Protein AF-A0A7Y2FC66-F1 (afdb_monomer)

Mean predicted aligned error: 3.13 Å

Solvent-accessible surface area (backbone atoms only — not comparable to full-atom values): 4512 Å² total; per-residue (Å²): 104,62,95,80,69,50,68,65,61,62,57,53,54,48,49,53,54,50,50,54,53,48,52,56,53,58,74,69,54,51,78,72,58,32,63,43,70,49,69,36,84,76,85,70,39,80,41,32,47,52,58,50,52,53,52,53,54,49,50,53,53,52,56,49,48,57,52,50,54,48,34,59,74,72,63,72,113

Nearest PDB structures (foldseek):
  1rxq-assembly1_B  TM=9.502E-01  e=2.178E-03  Bacillus subtilis
  3aei-assembly2_B  TM=4.070E-01  e=6.896E+00  Thermococcus sp. JCM 11816

Sequence (77 aa):
FDATSAPIQLSLDHLTAVHAKLVYLLRGLSTEDLQRTFIHPDGNIETTLEENIGRYAWHGNHHFAHIHTLLERENWL

Radius of gyration: 16.21 Å; Cα contacts (8 Å, |Δi|>4): 30; chains: 1; bounding box: 38×25×42 Å

pLDDT: mean 96.4, std 3.69, range [80.38, 98.62]

Structure (mmCIF, N/CA/C/O backbone):
data_AF-A0A7Y2FC66-F1
#
_entry.id   AF-A0A7Y2FC66-F1
#
loop_
_atom_site.group_PDB
_atom_site.id
_atom_site.type_symbol
_atom_site.label_atom_id
_atom_site.label_alt_id
_atom_site.label_comp_id
_atom_site.label_asym_id
_atom_site.label_entity_id
_atom_site.label_seq_id
_atom_site.pdbx_PDB_ins_code
_atom_site.Cartn_x
_atom_site.Cartn_y
_atom_site.Cartn_z
_atom_site.occupancy
_atom_site.B_iso_or_equiv
_atom_site.auth_seq_id
_atom_site.auth_comp_id
_atom_site.auth_asym_id
_atom_site.auth_atom_id
_atom_site.pdbx_PDB_model_num
ATOM 1 N N . PHE A 1 1 ? 19.719 -3.509 0.466 1.00 87.88 1 PHE A N 1
ATOM 2 C CA . PHE A 1 1 ? 20.383 -4.201 -0.665 1.00 87.88 1 PHE A CA 1
ATOM 3 C C . PHE A 1 1 ? 19.336 -4.979 -1.449 1.00 87.88 1 PHE A C 1
ATOM 5 O O . PHE A 1 1 ? 19.259 -4.846 -2.659 1.00 87.88 1 PHE A O 1
ATOM 12 N N . ASP A 1 2 ? 18.468 -5.711 -0.755 1.00 90.44 2 ASP A N 1
ATOM 13 C CA . ASP A 1 2 ? 17.263 -6.347 -1.281 1.00 90.44 2 ASP A CA 1
ATOM 14 C C . ASP A 1 2 ? 16.363 -5.389 -2.078 1.00 90.44 2 ASP A C 1
ATOM 16 O O . ASP A 1 2 ? 16.057 -5.677 -3.228 1.00 90.44 2 ASP A O 1
ATOM 20 N N . ALA A 1 3 ? 16.050 -4.206 -1.540 1.00 87.88 3 ALA A N 1
ATOM 21 C CA . ALA A 1 3 ? 15.192 -3.218 -2.199 1.00 87.88 3 ALA A CA 1
ATOM 22 C C . ALA A 1 3 ? 15.757 -2.671 -3.527 1.00 87.88 3 ALA A C 1
ATOM 24 O O . ALA A 1 3 ? 15.034 -2.033 -4.285 1.00 87.88 3 ALA A O 1
ATOM 25 N N . THR A 1 4 ? 17.047 -2.891 -3.804 1.00 93.12 4 THR A N 1
ATOM 26 C CA . THR A 1 4 ? 17.746 -2.349 -4.979 1.00 93.12 4 THR A CA 1
ATOM 27 C C . THR A 1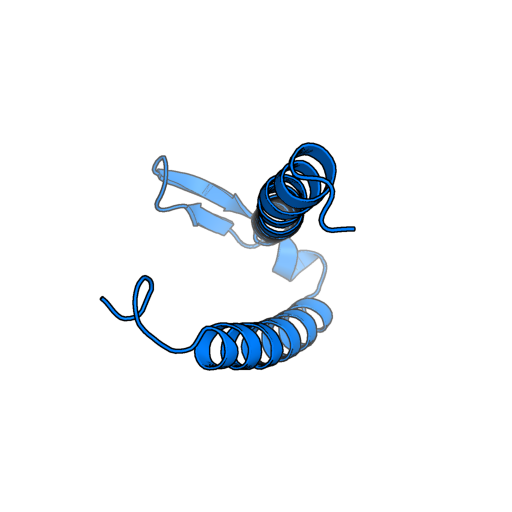 4 ? 18.246 -3.418 -5.944 1.00 93.12 4 THR A C 1
ATOM 29 O O . THR A 1 4 ? 18.409 -3.125 -7.123 1.00 93.12 4 THR A O 1
ATOM 32 N N . SER A 1 5 ? 18.543 -4.632 -5.469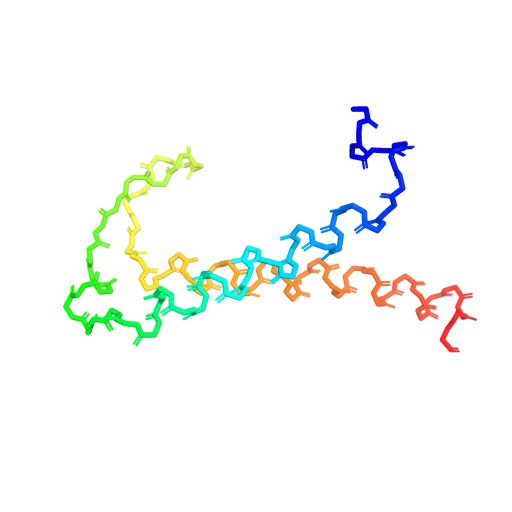 1.00 95.50 5 SER A N 1
ATOM 33 C CA . SER A 1 5 ? 19.188 -5.672 -6.284 1.00 95.50 5 SER A CA 1
ATOM 34 C C . SER A 1 5 ? 18.509 -7.039 -6.232 1.00 95.50 5 SER A C 1
ATOM 36 O O . SER A 1 5 ? 18.946 -7.942 -6.944 1.00 95.50 5 SER A O 1
ATOM 38 N N . ALA A 1 6 ? 17.487 -7.240 -5.394 1.00 96.75 6 ALA A N 1
ATOM 39 C CA . ALA A 1 6 ? 16.721 -8.482 -5.427 1.00 96.75 6 ALA A CA 1
ATOM 40 C C . ALA A 1 6 ? 15.765 -8.508 -6.636 1.00 96.75 6 ALA A C 1
ATOM 42 O O . ALA A 1 6 ? 15.351 -7.450 -7.118 1.00 96.75 6 ALA A O 1
ATOM 43 N N . PRO A 1 7 ? 15.369 -9.701 -7.121 1.00 97.31 7 PRO A N 1
ATOM 44 C CA . PRO A 1 7 ? 14.328 -9.815 -8.133 1.00 97.31 7 PRO A CA 1
ATOM 45 C C . PRO A 1 7 ? 13.036 -9.132 -7.674 1.00 97.31 7 PRO A C 1
ATOM 47 O O . PRO A 1 7 ? 12.509 -9.447 -6.607 1.00 97.31 7 PRO A O 1
ATOM 50 N N . ILE A 1 8 ? 12.493 -8.246 -8.513 1.00 96.19 8 ILE A N 1
ATOM 51 C CA . ILE A 1 8 ? 11.280 -7.470 -8.207 1.00 96.19 8 ILE A CA 1
ATOM 52 C C . ILE A 1 8 ? 10.079 -8.349 -7.829 1.00 96.19 8 ILE A C 1
ATOM 54 O O . ILE A 1 8 ? 9.248 -7.941 -7.019 1.00 96.19 8 ILE A O 1
ATOM 58 N N . GLN A 1 9 ? 10.018 -9.577 -8.356 1.00 97.44 9 GLN A N 1
ATOM 59 C CA . GLN A 1 9 ? 8.931 -10.519 -8.093 1.00 97.44 9 GLN A CA 1
ATOM 60 C C . GLN A 1 9 ? 8.752 -10.814 -6.599 1.00 97.44 9 GLN A C 1
ATOM 62 O O . GLN A 1 9 ? 7.621 -10.917 -6.142 1.00 97.44 9 GLN A O 1
ATOM 67 N N . LEU A 1 10 ? 9.839 -10.857 -5.819 1.00 96.88 10 LEU A N 1
ATOM 68 C CA . LEU A 1 10 ? 9.755 -11.087 -4.373 1.00 96.88 10 LEU A CA 1
ATOM 69 C C . LEU A 1 10 ? 8.928 -9.996 -3.675 1.00 96.88 10 LEU A C 1
ATOM 71 O O . LEU A 1 10 ? 8.103 -10.292 -2.812 1.00 96.88 10 LEU A O 1
ATOM 75 N N . SER A 1 11 ? 9.111 -8.740 -4.085 1.00 96.56 11 SER A N 1
ATOM 76 C CA . SER A 1 11 ? 8.342 -7.608 -3.566 1.00 96.56 11 SER A CA 1
ATOM 77 C C . SER A 1 11 ? 6.893 -7.629 -4.053 1.00 96.56 11 SER A C 1
ATOM 79 O O . SER A 1 11 ? 5.990 -7.338 -3.272 1.00 96.56 11 SER A O 1
ATOM 81 N N . LEU A 1 12 ? 6.651 -7.992 -5.318 1.00 97.31 12 LEU A N 1
ATOM 82 C CA . LEU A 1 12 ? 5.296 -8.078 -5.883 1.00 97.31 12 LEU A CA 1
ATOM 83 C C . LEU A 1 12 ? 4.464 -9.184 -5.218 1.00 97.31 12 LEU A C 1
ATOM 85 O O . LEU A 1 12 ? 3.306 -8.955 -4.858 1.00 97.31 12 LEU A O 1
ATOM 89 N N . ASP A 1 13 ? 5.062 -10.352 -4.984 1.00 98.06 13 ASP A N 1
ATOM 90 C CA . ASP A 1 13 ? 4.417 -11.465 -4.282 1.00 98.06 13 ASP A CA 1
ATOM 91 C C . ASP A 1 13 ? 4.115 -11.090 -2.826 1.00 98.06 13 ASP A C 1
ATOM 93 O O . ASP A 1 13 ? 3.017 -11.339 -2.319 1.00 98.06 13 ASP A O 1
ATOM 97 N N . HIS A 1 14 ? 5.065 -10.425 -2.159 1.00 97.31 14 HIS A N 1
ATOM 98 C CA . HIS A 1 14 ? 4.872 -9.931 -0.800 1.00 97.31 14 HIS A CA 1
ATOM 99 C C . HIS A 1 14 ? 3.732 -8.909 -0.716 1.00 97.31 14 HIS A C 1
ATOM 101 O O . HIS A 1 14 ? 2.847 -9.061 0.128 1.00 97.31 14 HIS A O 1
ATOM 107 N N . LEU A 1 15 ? 3.712 -7.905 -1.602 1.00 97.81 15 LEU A N 1
ATOM 108 C CA . LEU A 1 15 ? 2.640 -6.907 -1.662 1.00 97.81 15 LEU A CA 1
ATOM 109 C C . LEU A 1 15 ? 1.281 -7.569 -1.891 1.00 97.81 15 LEU A C 1
ATOM 111 O O . LEU A 1 15 ? 0.329 -7.258 -1.178 1.00 97.81 15 LEU A O 1
ATOM 115 N N . THR A 1 16 ? 1.210 -8.537 -2.806 1.00 98.38 16 THR A N 1
ATOM 116 C CA . THR A 1 16 ? -0.016 -9.298 -3.083 1.00 98.38 16 THR A CA 1
ATOM 117 C C . THR A 1 16 ? -0.535 -9.994 -1.823 1.00 98.38 16 THR A C 1
ATOM 119 O O . THR A 1 16 ? -1.701 -9.838 -1.452 1.00 98.38 16 THR A O 1
ATOM 122 N N . ALA A 1 17 ? 0.331 -10.726 -1.116 1.00 98.62 17 ALA A N 1
ATOM 123 C CA . ALA A 1 17 ? -0.054 -11.451 0.091 1.00 98.62 17 ALA A CA 1
ATOM 124 C C . ALA A 1 17 ? -0.430 -10.511 1.251 1.00 98.62 17 ALA A C 1
ATOM 126 O O . ALA A 1 17 ? -1.423 -10.741 1.949 1.00 98.62 17 ALA A O 1
ATOM 127 N N . VAL A 1 18 ? 0.346 -9.446 1.468 1.00 98.31 18 VAL A N 1
ATOM 128 C CA . VAL A 1 18 ? 0.108 -8.487 2.555 1.00 98.31 18 VAL A CA 1
ATOM 129 C C . VAL A 1 18 ? -1.170 -7.697 2.318 1.00 98.31 18 VAL A C 1
ATOM 131 O O . VAL A 1 18 ? -1.979 -7.602 3.239 1.00 98.31 18 VAL A O 1
ATOM 134 N N . HIS A 1 19 ? -1.406 -7.182 1.109 1.00 98.19 19 HIS A N 1
ATOM 135 C CA . HIS A 1 19 ? -2.630 -6.436 0.802 1.00 98.19 19 HIS A CA 1
ATOM 136 C C . HIS A 1 19 ? -3.873 -7.311 0.907 1.00 98.19 19 HIS A C 1
ATOM 138 O O . HIS A 1 19 ? -4.864 -6.865 1.479 1.00 98.19 19 HIS A O 1
ATOM 144 N N . ALA A 1 20 ? -3.820 -8.568 0.457 1.00 98.56 20 ALA A N 1
ATOM 145 C CA . ALA A 1 20 ? -4.941 -9.493 0.617 1.00 98.56 20 ALA A CA 1
ATOM 146 C C . ALA A 1 20 ? -5.309 -9.694 2.098 1.00 98.56 20 ALA A C 1
ATOM 148 O O . ALA A 1 20 ? -6.476 -9.570 2.477 1.00 98.56 20 ALA A O 1
ATOM 149 N N . LYS A 1 21 ? -4.309 -9.939 2.957 1.00 98.62 21 LYS A N 1
ATOM 150 C CA . LYS A 1 21 ? -4.515 -10.081 4.407 1.00 98.62 21 LYS A CA 1
ATOM 151 C C . LYS A 1 21 ? -4.987 -8.783 5.057 1.00 98.62 21 LYS A C 1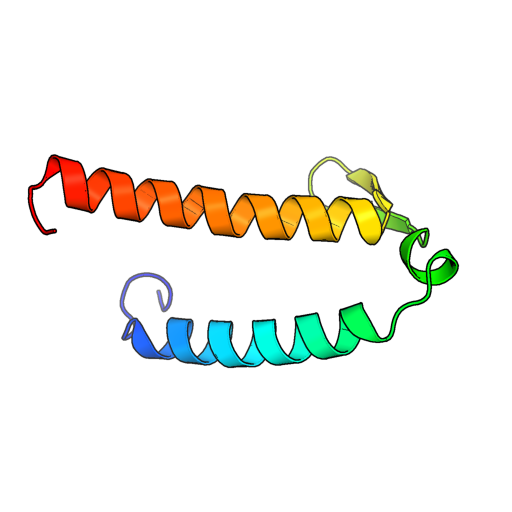
ATOM 153 O O . LYS A 1 21 ? -5.861 -8.825 5.919 1.00 98.62 21 LYS A O 1
ATOM 158 N N . LEU A 1 22 ? -4.423 -7.647 4.650 1.00 98.19 22 LEU A N 1
ATOM 159 C CA . LEU A 1 22 ? -4.783 -6.336 5.175 1.00 98.19 22 LEU A CA 1
ATOM 160 C C . LEU A 1 22 ? -6.241 -6.011 4.847 1.00 98.19 22 LEU A C 1
ATOM 162 O O . LEU A 1 22 ? -7.007 -5.712 5.751 1.00 98.19 22 LEU A O 1
ATOM 166 N N . VAL A 1 23 ? -6.664 -6.158 3.590 1.00 97.88 23 VAL A N 1
ATOM 167 C CA . VAL A 1 23 ? -8.061 -5.935 3.186 1.00 97.88 23 VAL A CA 1
ATOM 168 C C . VAL A 1 23 ? -9.008 -6.890 3.911 1.00 97.88 23 VAL A C 1
ATOM 170 O O . VAL A 1 23 ? -10.075 -6.463 4.349 1.00 97.88 23 VAL A O 1
ATOM 173 N N . TYR A 1 24 ? -8.629 -8.162 4.070 1.00 98.56 24 TYR A N 1
ATOM 174 C CA . TYR A 1 24 ? -9.422 -9.124 4.836 1.00 98.56 24 TYR A CA 1
ATOM 175 C C . TYR A 1 24 ? -9.631 -8.667 6.288 1.00 98.56 24 TYR A C 1
ATOM 177 O O . TYR A 1 24 ? -10.762 -8.669 6.766 1.00 98.56 24 TYR A O 1
ATOM 185 N N . LEU A 1 25 ? -8.565 -8.221 6.962 1.00 98.25 25 LEU A N 1
ATOM 186 C CA . LEU A 1 25 ? -8.634 -7.670 8.317 1.00 98.25 25 LEU A CA 1
ATOM 187 C C . LEU A 1 25 ? -9.513 -6.414 8.374 1.00 98.25 25 LEU A C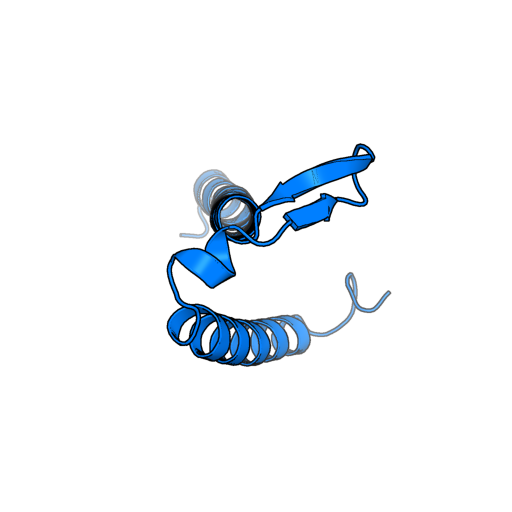 1
ATOM 189 O O . LEU A 1 25 ? -10.424 -6.343 9.192 1.00 98.25 25 LEU A O 1
ATOM 193 N N . LEU A 1 26 ? -9.252 -5.439 7.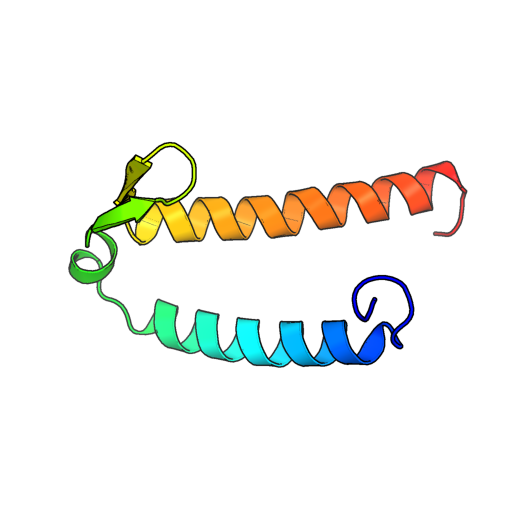499 1.00 97.88 26 LEU A N 1
ATOM 194 C CA . LEU A 1 26 ? -9.928 -4.140 7.511 1.00 97.88 26 LEU A CA 1
ATOM 195 C C . LEU A 1 26 ? -11.434 -4.260 7.258 1.00 97.88 26 LEU A C 1
ATOM 197 O O . LEU A 1 26 ? -12.212 -3.539 7.870 1.00 97.88 26 LEU A O 1
ATOM 201 N N . ARG A 1 27 ? -11.861 -5.204 6.409 1.00 97.50 27 ARG A N 1
ATOM 202 C CA . ARG A 1 27 ? -13.287 -5.497 6.178 1.00 97.50 27 ARG A CA 1
ATOM 203 C C . ARG A 1 27 ? -14.008 -6.063 7.402 1.00 97.50 27 ARG A C 1
ATOM 205 O O . ARG A 1 27 ? -15.233 -6.043 7.426 1.00 97.50 27 ARG A O 1
ATOM 212 N N . GLY A 1 28 ? -13.270 -6.602 8.370 1.00 98.06 28 GLY A N 1
ATOM 213 C CA . GLY A 1 28 ? -13.822 -7.122 9.618 1.00 98.06 28 GLY A CA 1
ATOM 214 C C . GLY A 1 28 ? -13.959 -6.081 10.730 1.00 98.06 28 GLY A C 1
ATOM 215 O O . GLY A 1 28 ? -14.509 -6.417 11.774 1.00 98.06 28 GLY A O 1
ATOM 216 N N . LEU A 1 29 ? -13.456 -4.855 10.542 1.00 98.31 29 LEU A N 1
ATOM 217 C CA . LEU A 1 29 ? -13.526 -3.797 11.552 1.00 98.31 29 LEU A CA 1
ATOM 218 C C . LEU A 1 29 ? -14.897 -3.118 11.537 1.00 98.31 29 LEU A C 1
ATOM 220 O O . LEU A 1 29 ? -15.443 -2.833 10.469 1.00 98.31 29 LEU A O 1
ATOM 224 N N . SER A 1 30 ? -15.438 -2.827 12.721 1.00 98.50 30 SER A N 1
ATOM 225 C CA . SER A 1 30 ? -16.624 -1.975 12.839 1.00 98.50 30 SER A CA 1
ATOM 226 C C . SER A 1 30 ? -16.271 -0.492 12.677 1.00 98.50 30 SER A C 1
ATOM 228 O O . SER A 1 30 ? -15.104 -0.097 12.730 1.00 98.50 30 SER A O 1
ATOM 230 N N . THR A 1 31 ? -17.289 0.357 12.531 1.00 97.62 31 THR A N 1
ATOM 231 C CA . THR A 1 31 ? -17.105 1.816 12.525 1.00 97.62 31 THR A CA 1
ATOM 232 C C . THR A 1 31 ? -16.457 2.307 13.823 1.00 97.62 31 THR A C 1
ATOM 234 O O . THR A 1 31 ? -15.630 3.211 13.789 1.00 97.62 31 THR A O 1
ATOM 237 N N . GLU A 1 32 ? -16.778 1.695 14.964 1.00 98.50 32 GLU A N 1
ATOM 238 C CA . GLU A 1 32 ? -16.171 2.013 16.260 1.00 98.50 32 GLU A CA 1
ATOM 239 C C . GLU A 1 32 ? -14.698 1.589 16.321 1.00 98.50 32 GLU A C 1
ATOM 241 O O . GLU A 1 32 ? -13.865 2.345 16.821 1.00 98.50 32 GLU A O 1
ATOM 246 N N . ASP A 1 33 ? -14.351 0.415 15.779 1.00 98.56 33 ASP A N 1
ATOM 247 C CA . ASP A 1 33 ? -12.954 -0.025 15.688 1.00 98.56 33 ASP A CA 1
ATOM 248 C C . ASP A 1 33 ? -12.114 0.930 14.833 1.00 98.56 33 ASP A C 1
ATOM 250 O O . ASP A 1 33 ? -10.967 1.214 15.181 1.00 98.56 33 ASP A O 1
ATOM 254 N N . LEU A 1 34 ? -12.679 1.458 13.743 1.00 98.38 34 LEU A N 1
ATOM 255 C CA . LEU A 1 34 ? -12.007 2.411 12.855 1.00 98.38 34 LEU A CA 1
ATOM 256 C C . LEU A 1 34 ? -11.632 3.733 13.548 1.00 98.38 34 LEU A C 1
ATOM 258 O O . LEU A 1 34 ? -10.672 4.384 13.129 1.00 98.38 34 LEU A O 1
ATOM 262 N N . GLN A 1 35 ? -12.327 4.097 14.631 1.00 98.50 35 GLN A N 1
ATOM 263 C CA . GLN A 1 35 ? -12.022 5.286 15.435 1.00 98.50 35 GLN A CA 1
ATOM 264 C C . GLN A 1 35 ? -10.918 5.059 16.477 1.00 98.50 35 GLN A C 1
ATOM 266 O O . GLN A 1 35 ? -10.506 6.006 17.145 1.00 98.50 35 GLN A O 1
ATOM 271 N N . ARG A 1 36 ? -10.404 3.829 16.634 1.00 98.31 36 ARG A N 1
ATOM 272 C CA . ARG A 1 36 ? -9.239 3.581 17.496 1.00 98.31 36 ARG A CA 1
ATOM 273 C C . ARG A 1 36 ? -8.040 4.385 17.009 1.00 98.31 36 ARG A C 1
ATOM 275 O O . ARG A 1 36 ? -7.785 4.461 15.807 1.00 98.31 36 ARG A O 1
ATOM 282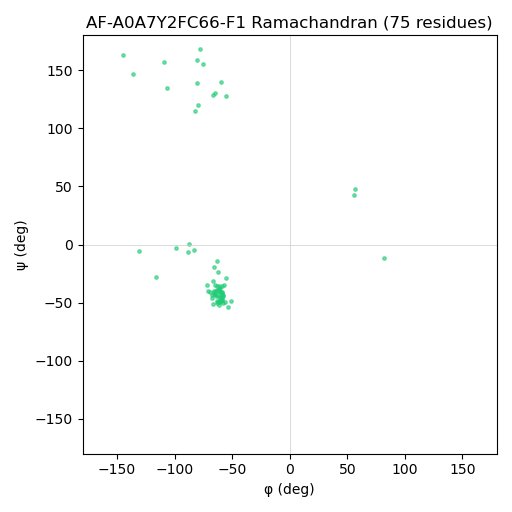 N N . THR A 1 37 ? -7.287 4.937 17.956 1.00 98.00 37 THR A N 1
ATOM 283 C CA . THR A 1 37 ? -6.131 5.783 17.670 1.00 98.00 37 THR A CA 1
ATOM 284 C C . THR A 1 37 ? -4.812 5.101 18.004 1.00 98.00 37 THR A C 1
ATOM 286 O O . THR A 1 37 ? -4.732 4.179 18.819 1.00 98.00 37 THR A O 1
ATOM 289 N N . PHE A 1 38 ? -3.756 5.571 17.352 1.00 96.81 38 PHE A N 1
ATOM 290 C CA . PHE A 1 38 ? -2.374 5.312 17.730 1.00 96.81 38 PHE A CA 1
ATOM 291 C C . PHE A 1 38 ? -1.528 6.552 17.430 1.00 96.81 38 PHE A C 1
ATOM 293 O O . PHE A 1 38 ? -1.934 7.429 16.666 1.00 96.81 38 PHE A O 1
ATOM 300 N N . ILE A 1 39 ? -0.339 6.632 18.025 1.00 96.81 39 ILE A N 1
ATOM 301 C CA . ILE A 1 39 ? 0.612 7.700 17.710 1.00 96.81 39 ILE A CA 1
ATOM 302 C C . ILE A 1 39 ? 1.378 7.313 16.449 1.00 96.81 39 ILE A C 1
ATOM 304 O O . ILE A 1 39 ? 2.128 6.333 16.444 1.00 96.81 39 ILE A O 1
ATOM 308 N N . HIS A 1 40 ? 1.181 8.073 15.374 1.00 90.19 40 HIS A N 1
ATOM 309 C CA . HIS A 1 40 ? 1.904 7.870 14.132 1.00 90.19 40 HIS A CA 1
ATOM 310 C C . HIS A 1 40 ? 3.393 8.197 14.346 1.00 90.19 40 HIS A C 1
ATOM 312 O O . HIS A 1 40 ? 3.712 9.269 14.870 1.00 90.19 40 HIS A O 1
ATOM 318 N N . PRO A 1 41 ? 4.318 7.295 13.963 1.00 86.62 41 PRO A N 1
ATOM 319 C CA . PRO A 1 41 ? 5.741 7.460 14.262 1.00 86.62 41 PRO A CA 1
ATOM 320 C C . PRO A 1 41 ? 6.357 8.643 13.514 1.00 86.62 41 PRO A C 1
ATOM 322 O O . PRO A 1 41 ? 7.260 9.296 14.030 1.00 86.62 41 PRO A O 1
ATOM 325 N N . ASP A 1 42 ? 5.848 8.939 12.318 1.00 80.38 42 ASP A N 1
ATOM 326 C CA . ASP A 1 42 ? 6.180 10.170 11.612 1.00 80.38 42 A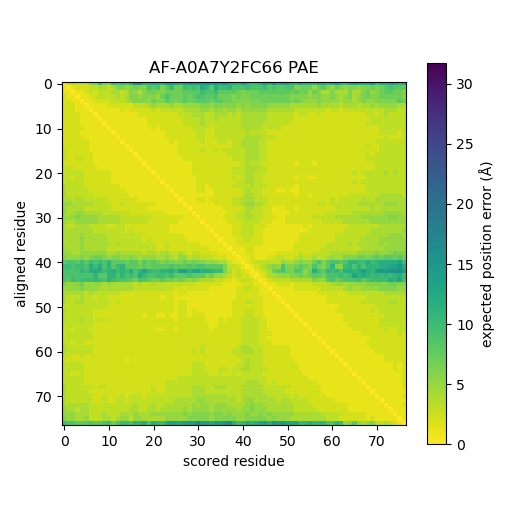SP A CA 1
ATOM 327 C C . ASP A 1 42 ? 5.349 11.321 12.190 1.00 80.38 42 ASP A C 1
ATOM 329 O O . ASP A 1 42 ? 4.117 11.255 12.209 1.00 80.38 42 ASP A O 1
ATOM 333 N N . GLY A 1 43 ? 6.026 12.339 12.715 1.00 82.62 43 GLY A N 1
ATOM 334 C CA . GLY A 1 43 ? 5.412 13.531 13.303 1.00 82.62 43 GLY A CA 1
ATOM 335 C C . GLY A 1 43 ? 4.919 13.402 14.750 1.00 82.62 43 GLY A C 1
ATOM 336 O O . GLY A 1 43 ? 4.648 14.433 15.361 1.00 82.62 43 GLY A O 1
ATOM 337 N N . ASN A 1 44 ? 4.846 12.194 15.327 1.00 90.12 44 ASN A N 1
ATOM 338 C CA . ASN A 1 44 ? 4.335 11.958 16.688 1.00 90.12 44 ASN A CA 1
ATOM 339 C C . ASN A 1 44 ? 2.908 12.516 16.889 1.00 90.12 44 ASN A C 1
ATOM 341 O O . ASN A 1 44 ? 2.597 13.149 17.900 1.00 90.12 44 ASN A O 1
ATOM 345 N N . ILE A 1 45 ? 2.056 12.306 15.883 1.00 93.31 45 ILE A N 1
ATOM 346 C CA . ILE A 1 45 ? 0.679 12.809 15.817 1.00 93.31 45 ILE A CA 1
ATOM 347 C C . ILE A 1 45 ? -0.281 11.644 16.048 1.00 93.31 45 ILE A C 1
ATOM 349 O O . ILE A 1 45 ? -0.113 10.573 15.465 1.00 93.31 45 ILE A O 1
ATOM 353 N N . GLU A 1 46 ? -1.297 11.848 16.882 1.00 96.88 46 GLU A N 1
ATOM 354 C CA . GLU A 1 46 ? -2.383 10.881 17.031 1.00 96.88 46 GLU A CA 1
ATOM 355 C C . GLU A 1 46 ? -3.178 10.763 15.722 1.00 96.88 46 GLU A C 1
ATOM 357 O O . GLU A 1 46 ? -3.568 11.768 15.131 1.00 96.88 46 GLU A O 1
ATOM 362 N N . THR A 1 47 ? -3.410 9.538 15.256 1.00 97.25 47 THR A N 1
ATOM 363 C CA . THR A 1 47 ? -4.184 9.259 14.040 1.00 97.25 47 THR A CA 1
ATOM 364 C C . THR A 1 47 ? -5.135 8.095 14.282 1.00 97.25 47 THR A C 1
ATOM 366 O O . THR A 1 47 ? -4.825 7.179 15.052 1.00 97.25 47 THR A O 1
ATOM 369 N N . THR A 1 48 ? -6.303 8.126 13.641 1.00 98.12 48 THR A N 1
ATOM 370 C CA . THR A 1 48 ? -7.258 7.014 13.680 1.00 98.12 48 THR A CA 1
ATOM 371 C C . THR A 1 48 ? -6.854 5.923 12.690 1.00 98.12 48 THR A C 1
ATOM 373 O O . THR A 1 48 ? -6.132 6.165 11.716 1.00 98.12 48 THR A O 1
ATOM 376 N N . LEU A 1 49 ? -7.346 4.699 12.903 1.00 97.81 49 LEU A N 1
ATOM 377 C CA . LEU A 1 49 ? -7.207 3.640 11.903 1.00 97.81 49 LEU A CA 1
ATOM 378 C C . LEU A 1 49 ? -7.855 4.045 10.572 1.00 97.81 49 LEU A C 1
ATOM 380 O O . LEU A 1 49 ? -7.256 3.815 9.525 1.00 97.81 49 LEU A O 1
ATOM 384 N N . GLU A 1 50 ? -9.025 4.687 10.610 1.00 98.19 50 GLU A N 1
ATOM 385 C CA . GLU A 1 50 ? -9.716 5.217 9.428 1.00 98.19 50 GLU A CA 1
ATOM 386 C C . GLU A 1 50 ? -8.824 6.141 8.588 1.00 98.19 50 GLU A C 1
ATOM 388 O O . GLU A 1 50 ? -8.626 5.912 7.391 1.00 98.19 50 GLU A O 1
ATOM 393 N N . GLU A 1 51 ? -8.237 7.159 9.220 1.00 97.12 51 GLU A N 1
ATOM 394 C CA . GLU A 1 51 ? -7.372 8.112 8.534 1.00 97.12 51 GLU A CA 1
ATOM 395 C C . GLU A 1 51 ? -6.128 7.415 7.971 1.00 97.12 51 GLU A C 1
ATOM 397 O O . GLU A 1 51 ? -5.747 7.631 6.816 1.00 97.12 51 GLU A O 1
ATOM 402 N N . ASN A 1 52 ? -5.511 6.533 8.759 1.00 96.69 52 ASN A N 1
ATOM 403 C CA . ASN A 1 52 ? -4.304 5.830 8.349 1.00 96.69 52 ASN A CA 1
ATOM 404 C C . ASN A 1 52 ? -4.540 4.886 7.154 1.00 96.69 52 ASN A C 1
ATOM 406 O O . ASN A 1 52 ? -3.677 4.773 6.282 1.00 96.69 52 ASN A O 1
ATOM 410 N N . ILE A 1 53 ? -5.714 4.252 7.059 1.00 97.44 53 ILE A N 1
ATOM 411 C CA . ILE A 1 53 ? -6.114 3.468 5.877 1.00 97.44 53 ILE A CA 1
ATOM 412 C C . ILE A 1 53 ? -6.174 4.370 4.641 1.00 97.44 53 ILE A C 1
ATOM 414 O O . ILE A 1 53 ? -5.633 4.011 3.592 1.00 97.44 53 ILE A O 1
ATOM 418 N N . GLY A 1 54 ? -6.780 5.555 4.766 1.00 97.00 54 GLY A N 1
ATOM 419 C CA . GLY A 1 54 ? -6.834 6.546 3.690 1.00 97.00 54 GLY A CA 1
ATOM 420 C C . GLY A 1 54 ? -5.444 6.999 3.238 1.00 97.00 54 GLY A C 1
ATOM 421 O O . GLY A 1 54 ? -5.148 6.990 2.041 1.00 97.00 54 GLY A O 1
ATOM 422 N N . ARG A 1 55 ? -4.554 7.310 4.190 1.00 95.62 55 ARG A N 1
ATOM 423 C CA . ARG A 1 55 ? -3.148 7.652 3.912 1.00 95.62 55 ARG A CA 1
ATOM 424 C C . ARG A 1 55 ? -2.430 6.522 3.167 1.00 95.62 55 ARG A C 1
ATOM 426 O O . ARG A 1 55 ? -1.741 6.785 2.183 1.00 95.62 55 ARG A O 1
ATOM 433 N N . TYR A 1 56 ? -2.629 5.268 3.577 1.00 96.06 56 TYR A N 1
ATOM 434 C CA . TYR A 1 56 ? -2.022 4.108 2.916 1.00 96.06 56 TYR A CA 1
ATOM 435 C C . TYR A 1 56 ? -2.551 3.894 1.487 1.00 96.06 56 TYR A C 1
ATOM 437 O O . TYR A 1 56 ? -1.775 3.606 0.575 1.00 96.06 56 TYR A O 1
ATOM 445 N N . ALA A 1 57 ? -3.855 4.086 1.263 1.00 97.62 57 ALA A N 1
ATOM 446 C CA . ALA A 1 57 ? -4.453 4.015 -0.070 1.00 97.62 57 ALA A CA 1
ATOM 447 C C . ALA A 1 57 ? -3.916 5.118 -1.001 1.00 97.62 57 ALA A C 1
ATOM 449 O O . ALA A 1 57 ? -3.544 4.843 -2.144 1.00 97.62 57 ALA A O 1
ATOM 450 N N . TRP A 1 58 ? -3.811 6.355 -0.500 1.00 98.06 58 TRP A N 1
ATOM 451 C CA . TRP A 1 58 ? -3.176 7.458 -1.226 1.00 98.06 58 TRP A CA 1
ATOM 452 C C . TRP A 1 58 ? -1.717 7.142 -1.568 1.00 98.06 58 TRP A C 1
ATOM 454 O O . TRP A 1 58 ? -1.312 7.325 -2.712 1.00 98.06 58 TRP A O 1
ATOM 464 N N . HIS A 1 59 ? -0.951 6.613 -0.614 1.00 97.00 59 HIS A N 1
ATOM 465 C CA . HIS A 1 59 ? 0.460 6.275 -0.793 1.00 97.00 59 HIS A CA 1
ATOM 466 C C . HIS A 1 59 ? 0.679 5.259 -1.928 1.00 97.00 59 HIS A C 1
ATOM 468 O O . HIS A 1 59 ? 1.572 5.440 -2.758 1.00 97.00 59 HIS A O 1
ATOM 474 N N . GLY A 1 60 ? -0.180 4.237 -2.030 1.00 96.94 60 GLY A N 1
ATOM 475 C CA . GLY A 1 60 ? -0.155 3.289 -3.149 1.00 96.94 60 GLY A CA 1
ATOM 476 C C . GLY A 1 60 ? -0.388 3.964 -4.505 1.00 96.94 60 GLY A C 1
ATOM 477 O O . GLY A 1 60 ? 0.409 3.795 -5.429 1.00 96.94 60 GLY A O 1
ATOM 478 N N . ASN A 1 61 ? -1.435 4.788 -4.608 1.00 98.19 61 ASN A N 1
ATOM 479 C CA . ASN A 1 61 ? -1.748 5.532 -5.834 1.00 98.19 61 ASN A CA 1
ATOM 480 C C . ASN A 1 61 ? -0.646 6.533 -6.206 1.00 98.19 61 ASN A C 1
ATOM 482 O O . ASN A 1 61 ? -0.312 6.678 -7.380 1.00 98.19 61 ASN A O 1
ATOM 486 N N . HIS A 1 62 ? -0.061 7.199 -5.212 1.00 98.44 62 HIS A N 1
ATOM 487 C CA . HIS A 1 62 ? 1.029 8.152 -5.382 1.00 98.44 62 HIS A CA 1
ATOM 488 C C . HIS A 1 62 ? 2.260 7.495 -6.024 1.00 98.44 62 HIS A C 1
ATOM 490 O O . HIS A 1 62 ? 2.773 7.988 -7.029 1.00 98.44 62 HIS A O 1
ATOM 496 N N . HIS A 1 63 ? 2.697 6.341 -5.511 1.00 97.81 63 HIS A N 1
ATOM 497 C CA . HIS A 1 63 ? 3.843 5.630 -6.083 1.00 97.81 63 HIS A CA 1
ATOM 498 C C . HIS A 1 63 ? 3.543 4.980 -7.432 1.00 97.81 63 HIS A C 1
ATOM 500 O O . HIS A 1 63 ? 4.406 4.987 -8.311 1.00 97.81 63 HIS A O 1
ATOM 506 N N . PHE A 1 64 ? 2.324 4.476 -7.632 1.00 97.75 64 PHE A N 1
ATOM 507 C CA . PHE A 1 64 ? 1.898 4.012 -8.948 1.00 97.75 64 PHE A CA 1
ATOM 508 C C . PHE A 1 64 ? 1.960 5.144 -9.982 1.00 97.75 64 PHE A C 1
ATOM 510 O O . PHE A 1 64 ? 2.515 4.951 -11.060 1.00 97.75 64 PHE A O 1
ATOM 517 N N . ALA A 1 65 ? 1.474 6.341 -9.638 1.00 98.44 65 ALA A N 1
ATOM 518 C CA . ALA A 1 65 ? 1.504 7.496 -10.529 1.00 98.44 65 ALA A CA 1
ATOM 519 C C . ALA A 1 65 ? 2.936 7.899 -10.918 1.00 98.44 65 ALA A C 1
ATOM 521 O O . ALA A 1 65 ? 3.173 8.235 -12.078 1.00 98.44 65 ALA A O 1
ATOM 522 N N 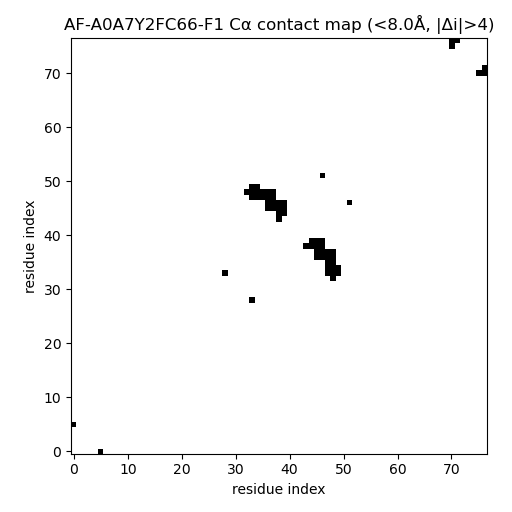. HIS A 1 66 ? 3.907 7.815 -9.999 1.00 98.50 66 HIS A N 1
ATOM 523 C CA . HIS A 1 66 ? 5.319 8.047 -10.330 1.00 98.50 66 HIS A CA 1
ATOM 524 C C . HIS A 1 66 ? 5.839 7.072 -11.394 1.00 98.50 66 HIS A C 1
ATOM 526 O O . HIS A 1 66 ? 6.513 7.499 -12.332 1.00 98.50 66 HIS A O 1
ATOM 532 N N . ILE A 1 67 ? 5.518 5.779 -11.264 1.00 97.88 67 ILE A N 1
ATOM 533 C CA . ILE A 1 67 ? 5.914 4.752 -12.237 1.00 97.88 67 ILE A CA 1
ATOM 534 C C . ILE A 1 67 ? 5.200 4.997 -13.565 1.00 97.88 67 ILE A C 1
ATOM 536 O O . ILE A 1 67 ? 5.856 5.094 -14.593 1.00 97.88 67 ILE A O 1
ATOM 540 N N . HIS A 1 68 ? 3.878 5.155 -13.547 1.00 98.31 68 HIS A N 1
ATOM 541 C CA . HIS A 1 68 ? 3.076 5.368 -14.750 1.00 98.31 68 HIS A CA 1
ATOM 542 C C . HIS A 1 68 ? 3.555 6.579 -15.557 1.00 98.31 68 HIS A C 1
ATOM 544 O O . HIS A 1 68 ? 3.833 6.458 -16.745 1.00 98.31 68 HIS A O 1
ATOM 550 N N . THR A 1 69 ? 3.748 7.720 -14.890 1.00 98.38 69 THR A N 1
ATOM 551 C CA . THR A 1 69 ? 4.221 8.958 -15.531 1.00 98.38 69 THR A CA 1
ATOM 552 C C . THR A 1 69 ? 5.609 8.783 -16.155 1.00 98.38 69 THR A C 1
ATOM 554 O O . THR A 1 69 ? 5.898 9.356 -17.205 1.00 98.38 69 THR A O 1
ATOM 557 N N . LEU A 1 70 ? 6.491 7.990 -15.530 1.00 98.50 70 LEU A N 1
ATOM 558 C CA . LEU A 1 70 ? 7.780 7.630 -16.126 1.00 98.50 70 LEU A CA 1
ATOM 559 C C . LEU A 1 70 ? 7.576 6.820 -17.413 1.00 98.50 70 LEU A C 1
ATOM 561 O O . LEU A 1 70 ? 8.178 7.160 -18.426 1.00 98.50 70 LEU A O 1
ATOM 565 N N . LEU A 1 71 ? 6.727 5.788 -17.387 1.00 98.56 71 LEU A N 1
ATOM 566 C CA . LEU A 1 71 ? 6.461 4.957 -18.566 1.00 98.56 71 LEU A CA 1
ATOM 567 C C . LEU A 1 71 ? 5.895 5.784 -19.731 1.00 98.56 71 LEU A C 1
ATOM 569 O O . LEU A 1 71 ? 6.314 5.595 -20.871 1.00 98.56 71 LEU A O 1
ATOM 573 N N . GLU A 1 72 ? 4.991 6.725 -19.443 1.00 98.44 72 GLU A N 1
ATOM 574 C CA . GLU A 1 72 ? 4.446 7.663 -20.433 1.00 98.44 72 GLU A CA 1
ATOM 575 C C . GLU A 1 72 ? 5.538 8.558 -21.030 1.00 98.44 72 GLU A C 1
ATOM 577 O O . GLU A 1 72 ? 5.652 8.663 -22.250 1.00 98.44 72 GLU A O 1
ATOM 582 N N . ARG A 1 73 ? 6.372 9.183 -20.185 1.00 98.44 73 ARG A N 1
ATOM 583 C CA . ARG A 1 73 ? 7.429 10.104 -20.633 1.00 98.44 73 ARG A CA 1
ATOM 584 C C . ARG A 1 73 ? 8.464 9.421 -21.526 1.00 98.44 73 ARG A C 1
ATOM 586 O O . ARG A 1 73 ? 8.932 10.033 -22.481 1.00 98.44 73 ARG A O 1
ATOM 593 N N . GLU A 1 74 ? 8.831 8.185 -21.201 1.00 98.56 74 GLU A N 1
ATOM 594 C CA . GLU A 1 74 ? 9.817 7.408 -21.962 1.00 98.56 74 GLU A CA 1
ATOM 595 C C . GLU A 1 74 ? 9.187 6.613 -23.124 1.00 98.56 74 GLU A C 1
ATOM 597 O O . GLU A 1 74 ? 9.900 5.930 -23.860 1.00 98.56 74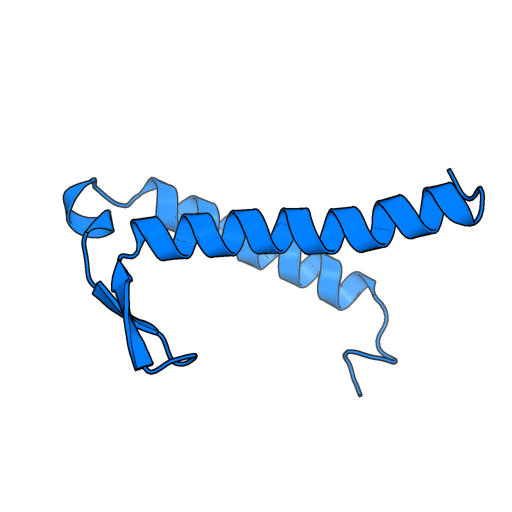 GLU A O 1
ATOM 602 N N . ASN A 1 75 ? 7.864 6.716 -23.311 1.00 97.69 75 ASN A N 1
ATOM 603 C CA . ASN A 1 75 ? 7.095 6.035 -24.353 1.00 97.69 75 ASN A CA 1
ATOM 604 C C . ASN A 1 75 ? 7.253 4.498 -24.313 1.00 97.69 75 ASN A C 1
ATOM 606 O O . ASN A 1 75 ? 7.527 3.854 -25.329 1.00 97.69 75 ASN A O 1
ATOM 610 N N . TRP A 1 76 ? 7.123 3.918 -23.115 1.00 98.00 76 TRP A N 1
ATOM 611 C CA . TRP A 1 76 ? 7.175 2.466 -22.864 1.00 98.00 76 TRP A CA 1
ATOM 612 C C . TRP A 1 76 ? 5.793 1.812 -22.741 1.00 98.00 76 TRP A C 1
ATOM 614 O O . TRP A 1 76 ? 5.715 0.597 -22.550 1.00 98.00 76 TRP A O 1
ATOM 624 N N . LEU A 1 77 ? 4.728 2.614 -22.810 1.00 88.25 77 LEU A N 1
ATOM 625 C CA . LEU A 1 77 ? 3.337 2.162 -22.871 1.00 88.25 77 LEU A CA 1
ATOM 626 C C . LEU A 1 77 ? 2.877 1.949 -24.314 1.00 88.25 77 LEU A C 1
ATOM 628 O O . LEU A 1 77 ? 3.325 2.715 -25.198 1.00 88.25 77 LEU A O 1
#

Foldseek 3Di:
DCVPPNDCVVVVVVCVVVVVVVVVVVVPDDPVQQQDWDQDPVPRDIDGNVVVVVVVVVVVVVVVCVVVVVCVVVVVD

Secondary structure (DSSP, 8-state):
-HHHHS-HHHHHHHHHHHHHHHHHHHTT--HHHHT-EEEETTTTEEEEHHHHHHHHHHHHHHHHHHHHHHHHHTT--